Protein AF-A0A8W8I0R2-F1 (afdb_monomer)

Foldseek 3Di:
DWDWDDDQQWIWIADPVRDTPDIGRQDDPNHRPARGWQEWDAFPQLKIWTFGHHVQFTWIWIAGNVRHGQDIGQDDPPCSNQFAWREWEAANQRWIWTQRQRQRWTWTAGNNRHGDDIGRPDDDDPPDWGWHYWYDDPRQWIWTATPVRDIDIDGDPNDDPPVPD

Mean predicted aligned error: 4.93 Å

pLDDT: mean 90.57, std 10.64, range [34.06, 98.38]

InterPro domains:
  IPR011042 Six-bladed beta-propeller, TolB-like [G3DSA:2.120.10.30] (6-158)

Structure (mmCIF, N/CA/C/O backbone):
data_AF-A0A8W8I0R2-F1
#
_entry.id   AF-A0A8W8I0R2-F1
#
loop_
_atom_site.group_PDB
_atom_site.id
_atom_site.type_symbol
_atom_site.label_atom_id
_atom_site.label_alt_id
_atom_site.label_comp_id
_atom_site.label_asym_id
_atom_site.label_entity_id
_atom_site.label_seq_id
_atom_site.pdbx_PDB_ins_code
_atom_site.Cartn_x
_atom_site.Cartn_y
_atom_site.Cartn_z
_atom_site.occupancy
_atom_site.B_iso_or_equiv
_atom_site.auth_seq_id
_atom_site.auth_comp_id
_atom_site.auth_asym_id
_atom_site.auth_atom_id
_atom_site.pdbx_PDB_model_num
ATOM 1 N N . ILE A 1 1 ? -22.201 -7.380 -0.134 1.00 50.84 1 ILE A N 1
ATOM 2 C CA . ILE A 1 1 ? -20.873 -6.777 -0.400 1.00 50.84 1 ILE A CA 1
ATOM 3 C C . ILE A 1 1 ? -20.901 -5.355 0.134 1.00 50.84 1 ILE A C 1
ATOM 5 O O . ILE A 1 1 ? -21.821 -4.611 -0.195 1.00 50.84 1 ILE A O 1
ATOM 9 N N . LEU A 1 2 ? -19.973 -5.037 1.031 1.00 66.12 2 LEU A N 1
ATOM 10 C CA . LEU A 1 2 ? -19.784 -3.704 1.596 1.00 66.12 2 LEU A CA 1
ATOM 11 C C . LEU A 1 2 ? -18.634 -3.045 0.839 1.00 66.12 2 LEU A C 1
ATOM 13 O O . LEU A 1 2 ? -17.664 -3.724 0.511 1.00 66.12 2 LEU A O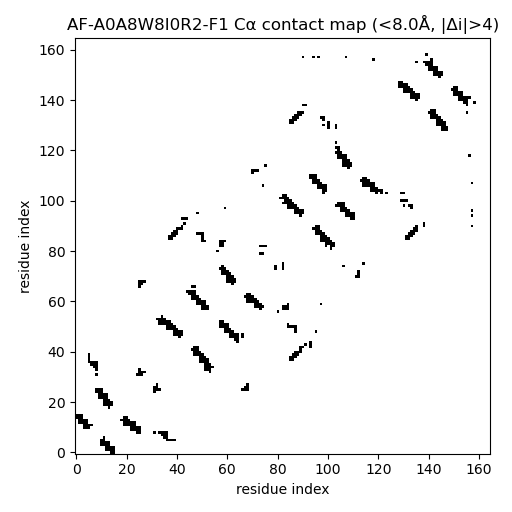 1
ATOM 17 N N . PHE A 1 3 ? -18.738 -1.750 0.563 1.00 76.75 3 PHE A N 1
ATOM 18 C CA . PHE A 1 3 ? -17.653 -1.001 -0.068 1.00 76.75 3 PHE A CA 1
ATOM 19 C C . PHE A 1 3 ? -17.126 0.041 0.908 1.00 76.75 3 PHE A C 1
ATOM 21 O O . PHE A 1 3 ? -17.905 0.738 1.563 1.00 76.75 3 PHE A O 1
ATOM 28 N N . PHE A 1 4 ? -15.806 0.146 1.002 1.00 81.25 4 PHE A N 1
ATOM 29 C CA . PHE A 1 4 ? -15.146 1.156 1.814 1.00 81.25 4 PHE A CA 1
ATOM 30 C C . PHE A 1 4 ? -14.756 2.346 0.945 1.00 81.25 4 PHE A C 1
ATOM 32 O O . PHE A 1 4 ? -14.293 2.192 -0.185 1.00 81.25 4 PHE A O 1
ATOM 39 N N . LYS A 1 5 ? -14.940 3.550 1.480 1.00 81.88 5 LYS A N 1
ATOM 40 C CA . LYS A 1 5 ? -14.446 4.786 0.881 1.00 81.88 5 LYS A CA 1
ATOM 41 C C . LYS A 1 5 ? -13.537 5.483 1.873 1.00 81.88 5 LYS A C 1
ATOM 43 O O . LYS A 1 5 ? -13.929 5.744 3.010 1.00 81.88 5 LYS A O 1
ATOM 48 N N . ARG A 1 6 ? -12.349 5.857 1.408 1.00 82.56 6 ARG A N 1
ATOM 49 C CA . ARG A 1 6 ? -11.454 6.737 2.154 1.00 82.56 6 ARG A CA 1
ATOM 50 C C . ARG A 1 6 ? -12.000 8.154 2.299 1.00 82.56 6 ARG A C 1
ATOM 52 O O . ARG A 1 6 ? -12.485 8.754 1.336 1.00 82.56 6 ARG A O 1
ATOM 59 N N . ALA A 1 7 ? -11.807 8.709 3.485 1.00 80.25 7 ALA A N 1
ATOM 60 C CA . ALA A 1 7 ? -11.691 10.136 3.744 1.00 80.25 7 ALA A CA 1
ATOM 61 C C . ALA A 1 7 ? -10.318 10.402 4.396 1.00 80.25 7 ALA A C 1
ATOM 63 O O . ALA A 1 7 ? -9.501 9.489 4.512 1.00 80.25 7 ALA A O 1
ATOM 64 N N . ARG A 1 8 ? -10.022 11.653 4.780 1.00 81.25 8 ARG A N 1
ATOM 65 C CA . ARG A 1 8 ? -8.707 12.013 5.349 1.00 81.25 8 ARG A CA 1
ATOM 66 C C . ARG A 1 8 ? -8.354 11.130 6.555 1.00 81.25 8 ARG A C 1
ATOM 68 O O . ARG A 1 8 ? -7.430 10.334 6.473 1.00 81.25 8 ARG A O 1
ATOM 75 N N . THR A 1 9 ? -9.144 11.209 7.621 1.00 85.19 9 THR A N 1
ATOM 76 C CA . THR A 1 9 ? -8.883 10.527 8.904 1.00 85.19 9 THR A CA 1
ATOM 77 C C . THR A 1 9 ? -9.864 9.394 9.208 1.00 85.19 9 THR A C 1
ATOM 79 O O . THR A 1 9 ? -9.829 8.812 10.291 1.00 85.19 9 THR 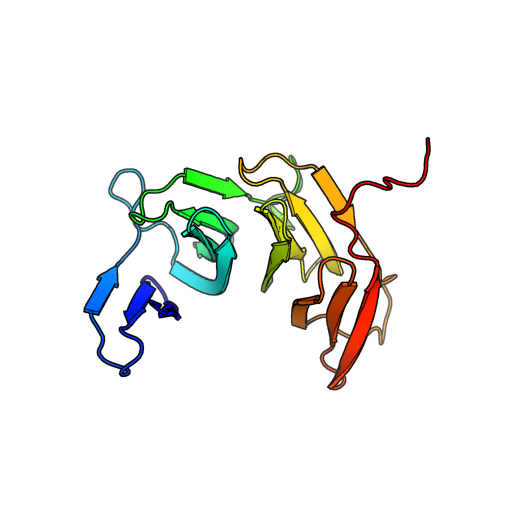A O 1
ATOM 82 N N . SER A 1 10 ? -10.762 9.093 8.270 1.00 89.25 10 SER A N 1
ATOM 83 C CA . SER A 1 10 ? -11.855 8.149 8.465 1.00 89.25 10 SER A CA 1
ATOM 84 C C . SER A 1 10 ? -12.091 7.277 7.237 1.00 89.25 10 SER A C 1
ATOM 86 O O . SER A 1 10 ? -11.630 7.547 6.122 1.00 89.25 10 SER A O 1
ATOM 88 N N . ILE A 1 11 ? -12.823 6.197 7.468 1.00 89.69 11 ILE A N 1
ATOM 89 C CA . ILE A 1 11 ? -13.215 5.196 6.491 1.00 89.69 11 ILE A CA 1
ATOM 90 C C . ILE A 1 11 ? -14.728 5.099 6.562 1.00 89.69 11 ILE A C 1
ATOM 92 O O . ILE A 1 11 ? -15.296 4.876 7.628 1.00 89.69 11 ILE A O 1
ATOM 96 N N . LYS A 1 12 ? -15.389 5.268 5.425 1.00 90.06 12 LYS A N 1
ATOM 97 C CA . LYS A 1 12 ? -16.841 5.149 5.321 1.00 90.06 12 LYS A CA 1
ATOM 98 C C . LYS A 1 12 ? -17.211 3.795 4.758 1.00 90.06 12 LYS A C 1
ATOM 100 O O . LYS A 1 12 ? -16.677 3.414 3.714 1.00 90.06 12 LYS A O 1
ATOM 105 N N . ARG A 1 13 ? -18.139 3.098 5.406 1.00 88.31 13 ARG A N 1
ATOM 106 C CA . ARG A 1 13 ? -18.675 1.824 4.924 1.00 88.31 13 ARG A CA 1
ATOM 107 C C . ARG A 1 13 ? -20.009 2.062 4.249 1.00 88.31 13 ARG A C 1
ATOM 109 O O . ARG A 1 13 ? -20.889 2.725 4.794 1.00 88.31 13 ARG A O 1
ATOM 116 N N . TYR A 1 14 ? -20.171 1.491 3.069 1.00 89.56 14 TYR A N 1
ATOM 117 C CA . TYR A 1 14 ? -21.377 1.630 2.272 1.00 89.56 14 TYR A CA 1
ATOM 118 C C . TYR A 1 14 ? -22.011 0.277 2.004 1.00 89.56 14 TYR A C 1
ATOM 120 O O . TYR A 1 14 ? -21.332 -0.716 1.731 1.00 89.56 14 TYR A O 1
ATOM 128 N N . HIS A 1 15 ? -23.338 0.269 2.026 1.00 89.62 15 HIS A N 1
ATOM 129 C CA . HIS A 1 15 ? -24.128 -0.785 1.419 1.00 89.62 15 HIS A CA 1
ATOM 130 C C . HIS A 1 15 ? -24.023 -0.691 -0.111 1.00 89.62 15 HIS A C 1
ATOM 132 O O . HIS A 1 15 ? -23.857 0.404 -0.652 1.00 89.62 15 HIS A O 1
ATOM 138 N N . TYR A 1 16 ? -24.186 -1.808 -0.826 1.00 87.12 16 TYR A N 1
ATOM 139 C CA . TYR A 1 16 ? -24.117 -1.823 -2.296 1.00 87.12 16 TYR A CA 1
ATOM 140 C C . TYR A 1 16 ? -25.167 -0.923 -2.968 1.00 87.12 16 TYR A C 1
ATOM 142 O O . TYR A 1 16 ? -24.979 -0.499 -4.100 1.00 87.12 16 TYR A O 1
ATOM 150 N N . SER A 1 17 ? -26.246 -0.577 -2.259 1.00 92.00 17 SER A N 1
ATOM 151 C CA . SER A 1 17 ? -27.244 0.401 -2.714 1.00 92.00 17 SER A CA 1
ATOM 152 C C . SER A 1 17 ? -26.761 1.861 -2.661 1.00 92.00 17 SER A C 1
ATOM 154 O O . SER A 1 17 ? -27.542 2.765 -2.936 1.00 92.00 17 SER A O 1
ATOM 156 N N . GLY A 1 18 ? -25.524 2.119 -2.224 1.00 88.94 18 GLY A N 1
ATOM 157 C CA . GLY A 1 18 ? -24.960 3.464 -2.061 1.00 88.94 18 GLY A CA 1
ATOM 158 C C . GLY A 1 18 ? -25.278 4.139 -0.722 1.00 88.94 18 GLY A C 1
ATOM 159 O O . GLY A 1 18 ? -24.814 5.249 -0.469 1.00 88.94 18 GLY A O 1
ATOM 160 N N . LYS A 1 19 ? -26.029 3.482 0.173 1.00 91.56 19 LYS A N 1
ATOM 161 C CA . LYS A 1 19 ? -26.317 4.009 1.516 1.00 91.56 19 LYS A CA 1
ATOM 162 C C . LYS A 1 19 ? -25.069 3.923 2.400 1.00 91.56 19 LYS A C 1
ATOM 164 O O . LYS A 1 19 ? -24.523 2.835 2.578 1.00 91.56 19 LYS A O 1
ATOM 169 N N . CYS A 1 20 ? -24.650 5.051 2.978 1.00 91.81 20 CYS A N 1
ATOM 170 C CA . CYS A 1 20 ? -23.619 5.069 4.019 1.00 91.81 20 CYS A CA 1
ATOM 171 C C . CYS A 1 20 ? -24.162 4.357 5.262 1.00 91.81 20 CYS A C 1
ATOM 173 O O . CYS A 1 20 ? -25.235 4.710 5.753 1.00 91.81 20 CYS A O 1
ATOM 175 N N . ILE A 1 21 ? -23.445 3.342 5.731 1.00 90.62 21 ILE A N 1
ATOM 176 C CA . ILE A 1 21 ? -23.785 2.582 6.935 1.00 90.62 21 ILE A CA 1
ATOM 177 C C . ILE A 1 21 ? -23.158 3.272 8.139 1.00 90.62 21 ILE A C 1
ATOM 179 O O . ILE A 1 21 ? -23.864 3.612 9.081 1.00 90.62 21 ILE A O 1
ATOM 183 N N . ASP A 1 22 ? -21.849 3.513 8.076 1.00 89.38 22 ASP A N 1
ATOM 184 C CA . ASP A 1 22 ? -21.093 4.163 9.139 1.00 89.38 22 ASP A CA 1
ATOM 185 C C . ASP A 1 22 ? -19.844 4.886 8.609 1.00 89.38 22 ASP A C 1
ATOM 187 O O . ASP A 1 22 ? -19.448 4.763 7.444 1.00 89.38 22 ASP A O 1
ATOM 191 N N . GLU A 1 23 ? -19.256 5.691 9.491 1.00 91.38 23 GLU A N 1
ATOM 192 C CA . GLU A 1 23 ? -17.968 6.349 9.320 1.00 91.38 23 GLU A CA 1
ATOM 193 C C . GLU A 1 23 ? -17.107 6.030 10.542 1.00 91.38 23 GLU A C 1
ATOM 195 O O . GLU A 1 23 ? -17.498 6.282 11.681 1.00 91.38 23 GLU A O 1
ATOM 200 N N . ILE A 1 24 ? -15.938 5.452 10.296 1.00 88.75 24 ILE A N 1
ATOM 201 C CA . ILE A 1 24 ? -15.040 4.934 11.320 1.00 88.75 24 ILE A CA 1
ATOM 202 C C . ILE A 1 24 ? -13.767 5.756 11.268 1.00 88.75 24 ILE A C 1
ATOM 204 O O . ILE A 1 24 ? -13.149 5.862 10.212 1.00 88.75 24 ILE A O 1
ATOM 208 N N . SER A 1 25 ? -13.353 6.305 12.402 1.00 90.50 25 SER A N 1
ATOM 209 C CA . SER A 1 25 ? -12.042 6.938 12.561 1.00 90.50 25 SER A CA 1
ATOM 210 C C . SER A 1 25 ? -11.129 5.939 13.264 1.00 90.50 25 SER A C 1
ATOM 212 O O . SER A 1 25 ? -11.248 5.805 14.485 1.00 90.50 25 SER A O 1
ATOM 214 N N . PRO A 1 26 ? -10.269 5.197 12.541 1.00 86.38 26 PRO A N 1
ATOM 215 C CA . PRO A 1 26 ? -9.537 4.089 13.134 1.00 86.38 26 PRO A CA 1
ATOM 216 C C . PRO A 1 26 ? -8.576 4.587 14.209 1.00 86.38 26 PRO A C 1
ATOM 218 O O . PRO A 1 26 ? -7.828 5.552 14.002 1.00 86.38 26 PRO A O 1
ATOM 221 N N . LYS A 1 27 ? -8.609 3.921 15.364 1.00 89.75 27 LYS A N 1
ATOM 222 C CA . LYS A 1 27 ? -7.777 4.248 16.521 1.00 89.75 27 LYS A CA 1
ATOM 223 C C . LYS A 1 27 ? -6.926 3.055 16.933 1.00 89.75 27 LYS A C 1
ATOM 225 O O . LYS A 1 27 ? -7.356 1.913 16.824 1.00 89.75 27 LYS A O 1
ATOM 230 N N . HIS A 1 28 ? -5.747 3.352 17.455 1.00 92.38 28 HIS A N 1
ATOM 231 C CA . HIS A 1 28 ? -4.878 2.415 18.153 1.00 92.38 28 HIS A CA 1
ATOM 232 C C . HIS A 1 28 ? -4.403 3.108 19.433 1.00 92.38 28 HIS A C 1
ATOM 234 O O . HIS A 1 28 ? -4.029 4.283 19.392 1.00 92.38 28 HIS A O 1
ATOM 240 N N . ASP A 1 29 ? -4.548 2.437 20.576 1.00 92.62 29 ASP A N 1
ATOM 241 C CA . ASP A 1 29 ? -4.278 2.985 21.914 1.00 92.62 29 ASP A CA 1
ATOM 242 C C . ASP A 1 29 ? -4.948 4.347 22.165 1.00 92.62 29 ASP A C 1
ATOM 244 O O . ASP A 1 29 ? -4.349 5.314 22.639 1.00 92.62 29 ASP A O 1
ATOM 248 N N . GLY A 1 30 ? -6.218 4.453 21.760 1.00 90.06 30 GLY A N 1
ATOM 249 C CA . GLY A 1 30 ? -7.033 5.662 21.910 1.00 90.06 30 GLY A CA 1
ATOM 250 C C . GLY A 1 30 ? -6.699 6.805 20.941 1.00 90.06 30 GLY A C 1
ATOM 251 O O . GLY A 1 30 ? -7.417 7.808 20.924 1.00 90.06 30 GLY A O 1
ATOM 252 N N . LYS A 1 31 ? -5.670 6.670 20.095 1.00 90.75 31 LYS A N 1
ATOM 253 C CA . LYS A 1 31 ? -5.209 7.720 19.170 1.00 90.75 31 LYS A CA 1
ATOM 254 C C . LYS A 1 31 ? -5.569 7.394 17.727 1.00 90.75 31 LYS A C 1
ATOM 256 O O . LYS A 1 31 ? -5.494 6.243 17.315 1.00 90.75 31 LYS A O 1
ATOM 261 N N . ILE A 1 32 ? -5.906 8.418 16.940 1.00 90.38 32 ILE A N 1
ATOM 262 C CA . ILE A 1 32 ? -6.131 8.275 15.492 1.00 90.38 32 ILE A CA 1
ATOM 263 C C . ILE A 1 32 ? -4.859 7.735 14.829 1.00 90.38 32 ILE A C 1
ATOM 265 O O . ILE A 1 32 ? -3.751 8.209 15.112 1.00 90.38 32 ILE A O 1
ATOM 269 N N . VAL A 1 33 ? -5.019 6.740 13.957 1.00 94.25 33 VAL A N 1
ATOM 270 C CA . VAL A 1 33 ? -3.885 6.022 13.360 1.00 94.25 33 VAL A CA 1
ATOM 271 C C . VAL A 1 33 ? -3.236 6.789 12.206 1.00 94.25 33 VAL A C 1
ATOM 273 O O . VAL A 1 33 ? -2.018 6.729 12.065 1.00 94.25 33 VAL A O 1
ATOM 276 N N . PHE A 1 34 ? -4.001 7.548 11.419 1.00 94.25 34 PHE A N 1
ATOM 277 C CA . PHE A 1 34 ? -3.487 8.307 10.275 1.00 94.25 34 PHE A CA 1
ATOM 278 C C . 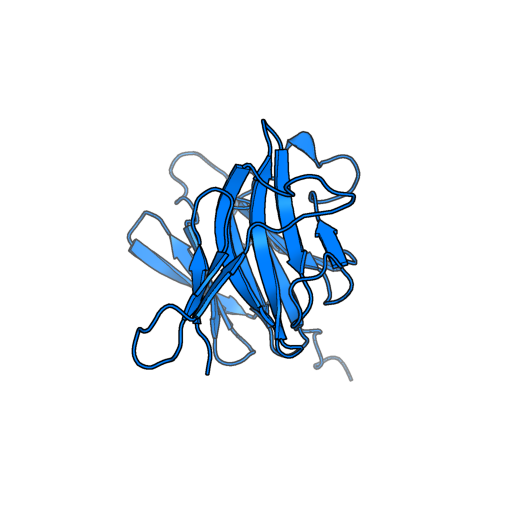PHE A 1 34 ? -4.217 9.638 10.053 1.00 94.25 34 PHE A C 1
ATOM 280 O O . PHE A 1 34 ? -5.394 9.780 10.383 1.00 94.25 34 PHE A O 1
ATOM 287 N N . ASP A 1 35 ? -3.516 10.592 9.440 1.00 93.44 35 ASP A N 1
ATOM 288 C CA . ASP A 1 35 ? -4.027 11.928 9.100 1.00 93.44 35 ASP A CA 1
ATOM 289 C C . ASP A 1 35 ? -4.627 11.971 7.687 1.00 93.44 35 ASP A C 1
ATOM 291 O O . ASP A 1 35 ? -5.505 12.784 7.383 1.00 93.44 35 ASP A O 1
ATOM 295 N N . ASN A 1 36 ? -4.125 11.106 6.803 1.00 92.81 36 ASN A N 1
ATOM 296 C CA . ASN A 1 36 ? -4.578 10.989 5.426 1.00 92.81 36 ASN A CA 1
ATOM 297 C C . ASN A 1 36 ? -4.460 9.542 4.934 1.00 92.81 36 ASN A C 1
ATOM 299 O O . ASN A 1 36 ? -3.528 8.829 5.306 1.00 92.81 36 ASN A O 1
ATOM 303 N N . SER A 1 37 ? -5.362 9.140 4.042 1.00 93.00 37 SER A N 1
ATOM 304 C CA . SER A 1 37 ? -5.312 7.855 3.343 1.00 93.00 37 SER A CA 1
ATOM 305 C C . SER A 1 37 ? -5.235 8.062 1.827 1.00 93.00 37 SER A C 1
ATOM 307 O O . SER A 1 37 ? -5.908 8.927 1.247 1.00 93.00 37 SER A O 1
ATOM 309 N N . LEU A 1 38 ? -4.378 7.279 1.176 1.00 93.75 38 LEU A N 1
ATOM 310 C CA . LEU A 1 38 ? -4.031 7.414 -0.241 1.00 93.75 38 LEU A CA 1
ATOM 311 C C . LEU A 1 38 ? -4.708 6.340 -1.093 1.00 93.75 38 LEU A C 1
ATOM 313 O O . LEU A 1 38 ? -5.298 6.668 -2.122 1.00 93.75 38 LEU A O 1
ATOM 317 N N . ASP A 1 39 ? -4.672 5.092 -0.630 1.00 95.81 39 ASP A N 1
ATOM 318 C CA . ASP A 1 39 ? -5.225 3.924 -1.316 1.00 95.81 39 ASP A CA 1
ATOM 319 C C . ASP A 1 39 ? -5.672 2.867 -0.293 1.00 95.81 39 ASP A C 1
ATOM 321 O O . ASP A 1 39 ? -5.216 2.892 0.856 1.00 95.81 39 ASP A O 1
ATOM 325 N N . MET A 1 40 ? -6.575 1.966 -0.681 1.00 95.00 40 MET A N 1
ATOM 326 C CA . MET A 1 40 ? -7.053 0.887 0.188 1.00 95.00 40 MET A CA 1
ATOM 327 C C . MET A 1 40 ? -7.545 -0.331 -0.588 1.00 95.00 40 MET A C 1
ATOM 329 O O . MET A 1 40 ? -8.102 -0.207 -1.677 1.00 95.00 40 MET A O 1
ATOM 333 N N . VAL A 1 41 ? -7.417 -1.502 0.030 1.00 95.62 41 VAL A N 1
ATOM 334 C CA . VAL A 1 41 ? -7.895 -2.775 -0.514 1.00 95.62 41 VAL A CA 1
ATOM 335 C C . VAL A 1 41 ? -8.291 -3.722 0.619 1.00 95.62 41 VAL A C 1
ATOM 337 O O . VAL A 1 41 ? -7.726 -3.657 1.710 1.00 95.62 41 VAL A O 1
ATOM 340 N N . SER A 1 42 ? -9.260 -4.603 0.372 1.00 94.38 42 SER A N 1
ATOM 341 C CA . SER A 1 42 ? -9.581 -5.715 1.271 1.00 94.38 42 SER A CA 1
ATOM 342 C C . SER A 1 42 ? -8.878 -6.993 0.823 1.00 94.38 42 SER A C 1
ATOM 344 O O . SER A 1 42 ? -8.944 -7.317 -0.364 1.00 94.38 42 SER A O 1
ATOM 346 N N . ASN A 1 43 ? -8.266 -7.735 1.745 1.00 94.81 43 ASN A N 1
ATOM 347 C CA . ASN A 1 43 ? -7.768 -9.085 1.456 1.00 94.81 43 ASN A CA 1
ATOM 348 C C . ASN A 1 43 ? -8.880 -10.148 1.591 1.00 94.81 43 ASN A C 1
ATOM 350 O O . ASN A 1 43 ? -10.018 -9.839 1.957 1.00 94.81 43 ASN A O 1
ATOM 354 N N . GLY A 1 44 ? -8.552 -11.408 1.304 1.00 94.00 44 GLY A N 1
ATOM 355 C CA . GLY A 1 44 ? -9.466 -12.549 1.400 1.00 94.00 44 GLY A CA 1
ATOM 356 C C . GLY A 1 44 ? -9.918 -12.896 2.824 1.00 94.00 44 GLY A C 1
ATOM 357 O O . GLY A 1 44 ? -10.957 -13.529 2.980 1.00 94.00 44 GLY A O 1
ATOM 358 N N . ASN A 1 45 ? -9.218 -12.426 3.862 1.00 94.56 45 ASN A N 1
ATOM 359 C CA . ASN A 1 45 ? -9.649 -12.561 5.261 1.00 94.56 45 ASN A CA 1
ATOM 360 C C . ASN A 1 45 ? -10.650 -11.465 5.683 1.00 94.56 45 ASN A C 1
ATOM 362 O O . ASN A 1 45 ? -11.128 -11.459 6.818 1.00 94.56 45 ASN A O 1
ATOM 366 N N . GLY A 1 46 ? -10.951 -10.513 4.792 1.00 92.94 46 GLY A N 1
ATOM 367 C CA . GLY A 1 46 ? -11.768 -9.340 5.097 1.00 92.94 46 GLY A CA 1
ATOM 368 C C . GLY A 1 46 ? -11.011 -8.227 5.824 1.00 92.94 46 GLY A C 1
ATOM 369 O O . GLY A 1 46 ? -11.640 -7.259 6.249 1.00 92.94 46 GLY A O 1
ATOM 370 N N . ASP A 1 47 ? -9.686 -8.333 5.953 1.00 95.44 47 ASP A N 1
ATOM 371 C CA . ASP A 1 47 ? -8.861 -7.265 6.510 1.00 95.44 47 ASP A CA 1
ATOM 372 C C . ASP A 1 47 ? -8.785 -6.089 5.541 1.00 95.44 47 ASP A C 1
ATOM 374 O O . ASP A 1 47 ? -8.676 -6.268 4.324 1.00 95.44 47 ASP A O 1
ATOM 378 N N . LEU A 1 48 ? -8.758 -4.878 6.086 1.00 94.88 48 LEU A N 1
ATOM 379 C CA . LEU A 1 48 ? -8.607 -3.650 5.327 1.00 94.88 48 LEU A CA 1
ATOM 380 C C . LEU A 1 48 ? -7.153 -3.175 5.370 1.00 94.88 48 LEU A C 1
ATOM 382 O O . LEU A 1 48 ? -6.656 -2.749 6.412 1.00 94.88 48 LEU A O 1
ATOM 386 N N . CYS A 1 49 ? -6.489 -3.213 4.218 1.00 97.06 49 CYS A N 1
ATOM 387 C CA . CYS A 1 49 ? -5.123 -2.738 4.021 1.00 97.06 49 CYS A CA 1
ATOM 388 C C . CYS A 1 49 ? -5.160 -1.318 3.451 1.00 97.06 49 CYS A C 1
ATOM 390 O O . CYS A 1 49 ? -5.781 -1.085 2.414 1.00 97.06 49 CYS A O 1
ATOM 392 N N . ILE A 1 50 ? -4.504 -0.363 4.108 1.00 96.75 50 ILE A N 1
ATOM 393 C CA . ILE A 1 50 ? -4.604 1.063 3.775 1.00 96.75 50 ILE A CA 1
ATOM 394 C C . ILE A 1 50 ? -3.214 1.663 3.648 1.00 96.75 50 ILE A C 1
ATOM 396 O O . ILE A 1 50 ? -2.410 1.585 4.574 1.00 96.75 50 ILE A O 1
ATOM 400 N N . VAL A 1 51 ? -2.960 2.337 2.532 1.00 97.31 51 VAL A N 1
ATOM 401 C CA . VAL A 1 51 ? -1.815 3.235 2.389 1.00 97.31 51 VAL A CA 1
ATOM 402 C C . VAL A 1 51 ? -2.171 4.567 3.031 1.00 97.31 51 VAL A C 1
ATOM 404 O O . VAL A 1 51 ? -3.135 5.219 2.620 1.00 97.31 51 VAL A O 1
ATOM 407 N N . ALA A 1 52 ? -1.394 4.990 4.020 1.00 96.25 52 ALA A N 1
ATOM 408 C CA . ALA A 1 52 ? -1.722 6.151 4.830 1.00 96.25 52 ALA A CA 1
ATOM 409 C C . ALA A 1 52 ? -0.490 6.966 5.237 1.00 96.25 52 ALA A C 1
ATOM 411 O O . ALA A 1 52 ? 0.656 6.531 5.086 1.00 96.25 52 ALA A O 1
ATOM 412 N N . THR A 1 53 ? -0.746 8.171 5.747 1.00 95.06 53 THR A N 1
ATOM 413 C CA . THR A 1 53 ? 0.281 9.070 6.277 1.00 95.06 53 THR A CA 1
ATOM 414 C C . THR A 1 53 ? -0.092 9.600 7.652 1.00 95.06 53 THR A C 1
ATOM 416 O O . THR A 1 53 ? -1.264 9.883 7.912 1.00 95.06 53 THR A O 1
ATOM 419 N N . LYS A 1 54 ? 0.913 9.815 8.501 1.00 94.44 54 LYS A N 1
ATOM 420 C CA . LYS A 1 54 ? 0.786 10.537 9.772 1.00 94.44 54 LYS A CA 1
ATOM 421 C C . LYS A 1 54 ? 1.994 11.445 9.961 1.00 94.44 54 LYS A C 1
ATOM 423 O O . LYS A 1 54 ? 3.123 10.955 10.035 1.00 94.44 54 LYS A O 1
ATOM 428 N N . GLY A 1 55 ? 1.774 12.756 9.988 1.00 92.94 55 GLY A N 1
ATOM 429 C CA . GLY A 1 55 ? 2.858 13.733 9.855 1.00 92.94 55 GLY A CA 1
ATOM 430 C C . GLY A 1 55 ? 3.740 13.439 8.622 1.00 92.94 55 GLY A C 1
ATOM 431 O O . GLY A 1 55 ? 3.200 13.279 7.527 1.00 92.94 55 GLY A O 1
ATOM 432 N N . PRO A 1 56 ? 5.078 13.340 8.767 1.00 92.00 56 PRO A N 1
ATOM 433 C CA . PRO A 1 56 ? 5.989 13.041 7.655 1.00 92.00 56 PRO A CA 1
ATOM 434 C C . PRO A 1 56 ? 6.088 11.542 7.313 1.00 92.00 56 PRO A C 1
ATOM 436 O O . PRO A 1 56 ? 6.782 11.174 6.363 1.00 92.00 56 PRO A O 1
ATOM 439 N N . SER A 1 57 ? 5.460 10.666 8.101 1.00 94.19 57 SER A N 1
ATOM 440 C CA . SER A 1 57 ? 5.573 9.215 7.951 1.00 94.19 57 SER A CA 1
ATOM 441 C C . SER A 1 57 ? 4.532 8.678 6.978 1.00 94.19 57 SER A C 1
ATOM 443 O O . SER A 1 57 ? 3.364 9.063 7.029 1.00 94.19 57 SER A O 1
ATOM 445 N N . HIS A 1 58 ? 4.949 7.730 6.141 1.00 96.88 58 HIS A N 1
ATOM 446 C CA . HIS A 1 58 ? 4.088 6.985 5.226 1.00 96.88 58 HIS A CA 1
ATOM 447 C C . HIS A 1 58 ? 4.170 5.494 5.553 1.00 96.88 58 HIS A C 1
ATOM 449 O O . HIS A 1 58 ? 5.222 5.007 5.976 1.00 96.88 58 HIS A O 1
ATOM 455 N N . PHE A 1 59 ? 3.065 4.774 5.391 1.00 97.62 59 PHE A N 1
ATOM 456 C CA . PHE A 1 59 ? 2.990 3.365 5.766 1.00 97.62 59 PHE A CA 1
ATOM 457 C C . PHE A 1 59 ? 1.799 2.651 5.135 1.00 97.62 59 PHE A C 1
ATOM 459 O O . PHE A 1 59 ? 0.879 3.280 4.609 1.00 97.62 59 PHE A O 1
ATOM 466 N N . VAL A 1 60 ? 1.821 1.324 5.231 1.00 98.19 60 VAL A N 1
ATOM 467 C CA . VAL A 1 60 ? 0.635 0.483 5.064 1.00 98.19 60 VAL A CA 1
ATOM 468 C C . VAL A 1 60 ? 0.151 0.081 6.451 1.00 98.19 60 VAL A C 1
ATOM 470 O O . VAL A 1 60 ? 0.919 -0.485 7.219 1.00 98.19 60 VAL A O 1
ATOM 473 N N . VAL A 1 61 ? -1.101 0.366 6.788 1.00 97.62 61 VAL A N 1
ATOM 474 C CA . VAL A 1 61 ? -1.738 -0.093 8.029 1.00 97.62 61 VAL A CA 1
ATOM 475 C C . VAL A 1 61 ? -2.831 -1.099 7.702 1.00 97.62 61 VAL A C 1
ATOM 477 O O . VAL A 1 61 ? -3.543 -0.93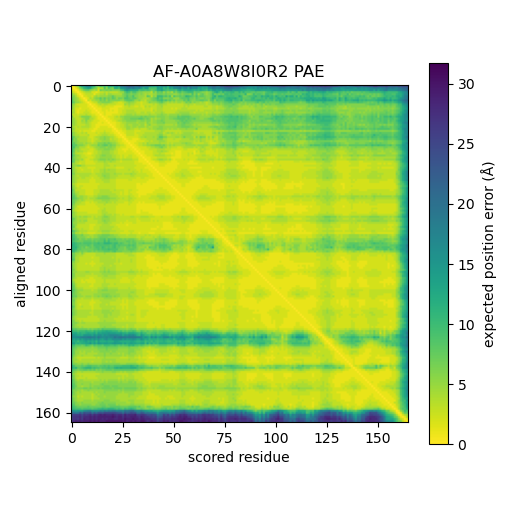6 6.709 1.00 97.62 61 VAL A O 1
ATOM 480 N N . VAL A 1 62 ? -2.955 -2.133 8.529 1.0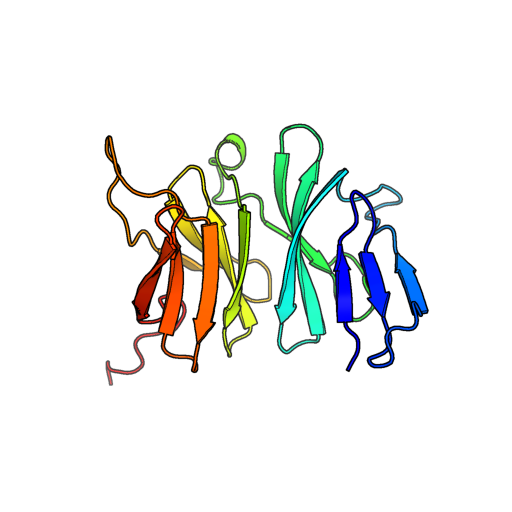0 97.50 62 VAL A N 1
ATOM 481 C CA . VAL A 1 62 ? -3.945 -3.194 8.350 1.00 97.50 62 VAL A CA 1
ATOM 482 C C . VAL A 1 62 ? -4.872 -3.258 9.556 1.00 97.50 62 VAL A C 1
ATOM 484 O O . VAL A 1 62 ? -4.422 -3.294 10.705 1.00 97.50 62 VAL A O 1
ATOM 487 N N . PHE A 1 63 ? -6.171 -3.281 9.271 1.00 95.25 63 PHE A N 1
ATOM 488 C CA . PHE A 1 63 ? -7.235 -3.496 10.243 1.00 95.25 63 PHE A CA 1
ATOM 489 C C . PHE A 1 63 ? -7.951 -4.809 9.949 1.00 95.25 63 PHE A C 1
ATOM 491 O O . PHE A 1 63 ? -8.078 -5.176 8.784 1.00 95.25 63 PHE A O 1
ATOM 498 N N . ASP A 1 64 ? -8.431 -5.503 10.977 1.00 93.88 64 ASP A N 1
ATOM 499 C CA . ASP A 1 64 ? -9.242 -6.706 10.782 1.00 93.88 64 ASP A CA 1
ATOM 500 C C . ASP A 1 64 ? -10.631 -6.384 10.192 1.00 93.88 64 ASP A C 1
ATOM 502 O O . ASP A 1 64 ? -11.008 -5.223 10.004 1.00 93.88 64 ASP A O 1
ATOM 506 N N . HIS A 1 65 ? -11.424 -7.420 9.915 1.00 89.00 65 HIS A N 1
ATOM 507 C CA . HIS A 1 65 ? -12.799 -7.288 9.412 1.00 89.00 65 HIS A CA 1
ATOM 508 C C . HIS A 1 65 ? -13.742 -6.510 10.358 1.00 89.00 65 HIS A C 1
ATOM 510 O O . HIS A 1 65 ? -14.787 -6.012 9.927 1.00 89.00 65 HIS A O 1
ATOM 516 N N . SER A 1 66 ? -13.378 -6.395 11.637 1.00 88.12 66 SER A N 1
ATOM 517 C CA . SER A 1 66 ? -14.071 -5.614 12.668 1.00 88.12 66 SER A CA 1
ATOM 518 C C . SER A 1 66 ? -13.468 -4.211 12.852 1.00 88.12 66 SER A C 1
ATOM 520 O O . SER A 1 66 ? -13.932 -3.442 13.691 1.00 88.12 66 SER A O 1
ATOM 522 N N . VAL A 1 67 ? -12.496 -3.837 12.015 1.00 88.38 67 VAL A N 1
ATOM 523 C CA . VAL A 1 67 ? -11.777 -2.555 12.007 1.00 88.38 67 VAL A CA 1
ATOM 524 C C . VAL A 1 67 ? -10.914 -2.338 13.261 1.00 88.38 67 VAL A C 1
ATOM 526 O O . VAL A 1 67 ? -10.603 -1.206 13.638 1.00 88.38 67 VAL A O 1
ATOM 529 N N . ASN A 1 68 ? -10.460 -3.422 13.893 1.00 91.88 68 ASN A N 1
ATOM 530 C CA . ASN A 1 68 ? -9.445 -3.358 14.942 1.00 91.88 68 ASN A CA 1
ATOM 531 C C . ASN A 1 68 ? -8.048 -3.296 14.327 1.00 91.88 68 ASN A C 1
ATOM 533 O O . ASN A 1 68 ? -7.767 -3.945 13.320 1.00 91.88 68 ASN A O 1
ATOM 537 N N . TYR A 1 69 ? -7.158 -2.518 14.943 1.00 95.25 69 TYR A N 1
ATOM 538 C CA . TYR A 1 69 ? -5.763 -2.432 14.518 1.00 95.25 69 TYR A CA 1
ATOM 539 C C . TYR A 1 69 ? -5.084 -3.806 14.600 1.00 95.25 69 TYR A C 1
ATOM 541 O O . TYR A 1 69 ? -5.136 -4.452 15.646 1.00 95.25 69 TYR A O 1
ATOM 549 N N . ARG A 1 70 ? -4.413 -4.225 13.518 1.00 97.19 70 ARG A N 1
ATOM 550 C CA . ARG A 1 70 ? -3.590 -5.443 13.502 1.00 97.19 70 ARG A CA 1
ATOM 551 C C . ARG A 1 70 ? -2.107 -5.118 13.517 1.00 97.19 70 ARG A C 1
ATOM 553 O O . ARG A 1 70 ? -1.393 -5.514 14.431 1.00 97.19 70 ARG A O 1
ATOM 560 N N . PHE A 1 71 ? -1.642 -4.419 12.488 1.00 97.38 71 PHE A N 1
ATOM 561 C CA . PHE A 1 71 ? -0.241 -4.046 12.352 1.00 97.38 71 PHE A CA 1
ATOM 562 C C . PHE A 1 71 ? -0.075 -2.878 11.388 1.00 97.38 71 PHE A C 1
ATOM 564 O O . PHE A 1 71 ? -0.997 -2.470 10.672 1.00 97.38 71 PHE A O 1
ATOM 571 N N . LEU A 1 72 ? 1.149 -2.372 11.346 1.00 96.44 72 LEU A N 1
ATOM 572 C CA . LEU A 1 72 ? 1.569 -1.348 10.420 1.00 96.44 72 LEU A CA 1
ATOM 573 C C . LEU A 1 72 ? 2.948 -1.706 9.859 1.00 96.44 72 LEU A C 1
ATOM 575 O O . LEU A 1 72 ? 3.856 -2.090 10.590 1.00 96.44 72 LEU A O 1
ATOM 579 N N . TYR A 1 73 ? 3.094 -1.557 8.545 1.00 97.81 73 TYR A N 1
ATOM 580 C CA . TYR A 1 73 ? 4.332 -1.736 7.804 1.00 97.81 73 TYR A CA 1
ATOM 581 C C . TYR A 1 73 ? 4.900 -0.391 7.329 1.00 97.81 73 TYR A C 1
ATOM 583 O O . TYR A 1 73 ? 4.272 0.334 6.551 1.00 97.81 73 TYR A O 1
ATOM 591 N N . HIS A 1 74 ? 6.112 -0.072 7.787 1.00 95.56 74 HIS A N 1
ATOM 592 C CA . HIS A 1 74 ? 6.828 1.174 7.489 1.00 95.56 74 HIS A CA 1
ATOM 593 C C . HIS A 1 74 ? 7.913 1.019 6.410 1.00 95.56 74 HIS A C 1
ATOM 595 O O . HIS A 1 74 ? 8.756 1.898 6.272 1.00 95.56 74 HIS A O 1
ATOM 601 N N . GLY A 1 75 ? 7.912 -0.067 5.638 1.00 93.44 75 GLY A N 1
ATOM 602 C CA . GLY A 1 75 ? 9.019 -0.387 4.737 1.00 93.44 75 GLY A CA 1
ATOM 603 C C . GLY A 1 75 ? 10.035 -1.317 5.398 1.00 93.44 75 GLY A C 1
ATOM 604 O O . GLY A 1 75 ? 9.800 -1.848 6.481 1.00 93.44 75 GLY A O 1
ATOM 605 N N . GLU A 1 76 ? 11.150 -1.554 4.712 1.00 89.25 76 GLU A N 1
ATOM 606 C CA . GLU A 1 76 ? 12.245 -2.380 5.230 1.00 89.25 76 GLU A CA 1
ATOM 607 C C . GLU A 1 76 ? 12.847 -1.756 6.498 1.00 89.25 76 GLU A C 1
ATOM 609 O O . GLU A 1 76 ? 12.908 -0.527 6.640 1.00 89.25 76 GLU A O 1
ATOM 614 N N . GLU A 1 77 ? 13.296 -2.604 7.421 1.00 87.94 77 GLU A N 1
ATOM 615 C CA . GLU A 1 77 ? 13.960 -2.155 8.639 1.00 87.94 77 GLU A CA 1
ATOM 616 C C . GLU A 1 77 ? 15.186 -1.287 8.302 1.00 87.94 77 GLU A C 1
ATOM 618 O O . GLU A 1 77 ? 15.977 -1.602 7.415 1.00 87.94 77 GLU A O 1
ATOM 623 N N . GLY A 1 78 ? 15.304 -0.132 8.958 1.00 88.62 78 GLY A N 1
ATOM 624 C CA . GLY A 1 78 ? 16.355 0.855 8.696 1.00 88.62 78 GLY A CA 1
ATOM 625 C C . GLY A 1 78 ? 16.092 1.782 7.500 1.00 88.62 78 GLY A C 1
ATOM 626 O O . GLY A 1 78 ? 16.849 2.731 7.295 1.00 88.62 78 GLY A O 1
ATOM 627 N N . LYS A 1 79 ? 15.020 1.567 6.721 1.00 87.94 79 LYS A N 1
ATOM 628 C CA . LYS A 1 79 ? 14.643 2.402 5.558 1.00 87.94 79 LYS A CA 1
ATOM 629 C C . LYS A 1 79 ? 13.278 3.079 5.709 1.00 87.94 79 LYS A C 1
ATOM 631 O O . LYS A 1 79 ? 12.720 3.595 4.741 1.00 87.94 79 LYS A O 1
ATOM 636 N N . GLN A 1 80 ? 12.741 3.148 6.924 1.00 87.94 80 GLN A N 1
ATOM 637 C CA . GLN A 1 80 ? 11.390 3.661 7.167 1.00 87.94 80 GLN A CA 1
ATOM 638 C C . GLN A 1 80 ? 11.211 5.121 6.728 1.00 87.94 80 GLN A C 1
ATOM 640 O O . GLN A 1 80 ? 10.152 5.517 6.243 1.00 87.94 80 GLN A O 1
ATOM 645 N N . ALA A 1 81 ? 12.264 5.934 6.848 1.00 85.06 81 ALA A N 1
ATOM 646 C CA . ALA A 1 81 ? 12.225 7.337 6.450 1.00 85.06 81 ALA A CA 1
ATOM 647 C C . ALA A 1 81 ? 12.033 7.533 4.935 1.00 85.06 81 ALA A C 1
ATOM 649 O O . ALA A 1 81 ? 11.458 8.550 4.535 1.00 85.06 81 ALA A O 1
ATOM 650 N N . SER A 1 82 ? 12.478 6.582 4.104 1.00 92.38 82 SER A N 1
ATOM 651 C CA . SER A 1 82 ? 12.438 6.672 2.638 1.00 92.38 82 SER A CA 1
ATOM 652 C C . SER A 1 82 ? 11.256 5.939 2.002 1.00 92.38 82 SER A C 1
ATOM 654 O O . SER A 1 82 ? 10.972 6.185 0.830 1.00 92.38 82 SER A O 1
ATOM 656 N N . PHE A 1 83 ? 10.541 5.100 2.754 1.00 96.38 83 PHE A N 1
ATOM 657 C CA . PHE A 1 83 ? 9.366 4.389 2.260 1.00 96.38 83 PHE A CA 1
ATOM 658 C C . PHE A 1 83 ? 8.212 5.363 1.980 1.00 96.38 83 PHE A C 1
ATOM 660 O O . PHE A 1 83 ? 7.782 6.118 2.861 1.00 96.38 83 PHE A O 1
ATOM 667 N N . ARG A 1 84 ? 7.719 5.388 0.736 1.00 96.44 84 ARG A N 1
ATOM 668 C CA . ARG A 1 84 ? 6.626 6.262 0.276 1.00 96.44 84 ARG A CA 1
ATOM 669 C C . ARG A 1 84 ? 5.588 5.455 -0.508 1.00 96.44 84 ARG A C 1
ATOM 671 O O . ARG A 1 84 ? 5.456 5.643 -1.725 1.00 96.44 84 ARG A O 1
ATOM 678 N N . PRO A 1 85 ? 4.837 4.569 0.174 1.00 97.50 85 PRO A N 1
ATOM 679 C CA . PRO A 1 85 ? 3.779 3.804 -0.452 1.00 97.50 85 PRO A CA 1
ATOM 680 C C . PRO A 1 85 ? 2.701 4.739 -0.999 1.00 97.50 85 PRO A C 1
ATOM 682 O O . PRO A 1 85 ? 2.315 5.711 -0.344 1.00 97.50 85 PRO A O 1
ATOM 685 N N . THR A 1 86 ? 2.212 4.448 -2.201 1.00 96.62 86 THR A N 1
ATOM 686 C CA . THR A 1 86 ? 1.142 5.227 -2.850 1.00 96.62 86 THR A CA 1
ATOM 687 C C . THR A 1 86 ? -0.011 4.383 -3.360 1.00 96.62 86 THR A C 1
ATOM 689 O O . THR A 1 86 ? -1.083 4.931 -3.588 1.00 96.62 86 THR A O 1
ATOM 692 N N . SER A 1 87 ? 0.198 3.082 -3.557 1.00 97.88 87 SER A N 1
ATOM 693 C CA . SER A 1 87 ? -0.847 2.160 -3.992 1.00 97.88 87 SER A CA 1
ATOM 694 C C . SER A 1 87 ? -0.656 0.794 -3.350 1.00 97.88 87 SER A C 1
ATOM 696 O O . SER A 1 87 ? 0.481 0.413 -3.061 1.00 97.88 87 SER A O 1
ATOM 698 N N . VAL A 1 88 ? -1.755 0.083 -3.117 1.00 98.31 88 VAL A N 1
ATOM 699 C CA . VAL A 1 88 ? -1.757 -1.246 -2.505 1.00 98.31 88 VAL A CA 1
ATOM 700 C C . VAL A 1 88 ? -2.693 -2.184 -3.257 1.00 98.31 88 VAL A C 1
ATOM 702 O O . VAL A 1 88 ? -3.794 -1.808 -3.650 1.00 98.31 88 VAL A O 1
ATOM 705 N N . CYS A 1 89 ? -2.268 -3.428 -3.433 1.00 98.19 89 CYS A N 1
ATOM 706 C CA . CYS A 1 89 ? -3.133 -4.518 -3.858 1.00 98.19 89 CYS A CA 1
ATOM 707 C C . CYS A 1 89 ? -2.817 -5.782 -3.053 1.00 98.19 89 CYS A C 1
ATOM 709 O O . CYS A 1 89 ? -1.891 -5.810 -2.241 1.00 98.19 89 CYS A O 1
ATOM 711 N N . VAL A 1 90 ? -3.625 -6.815 -3.252 1.00 97.38 90 VAL A N 1
ATOM 712 C CA . VAL A 1 90 ? -3.492 -8.112 -2.587 1.00 97.38 90 VAL A CA 1
ATOM 713 C C . VAL A 1 90 ? -3.520 -9.213 -3.635 1.00 97.38 90 VAL A C 1
ATOM 715 O O . VAL A 1 90 ? -4.184 -9.060 -4.664 1.00 97.38 90 VAL A O 1
ATOM 718 N N . ASP A 1 91 ? -2.785 -10.291 -3.394 1.00 96.12 91 ASP A N 1
ATOM 719 C CA . ASP A 1 91 ? -2.868 -11.505 -4.206 1.00 96.12 91 ASP A CA 1
ATOM 720 C C . ASP A 1 91 ? -3.829 -12.545 -3.597 1.00 96.12 91 ASP A C 1
ATOM 722 O O . ASP A 1 91 ? -4.494 -12.291 -2.590 1.00 96.12 91 ASP A O 1
ATOM 726 N N . CYS A 1 92 ? -3.924 -13.714 -4.237 1.00 93.44 92 CYS A N 1
ATOM 727 C CA . CYS A 1 92 ? -4.774 -14.824 -3.799 1.00 93.44 92 CYS A CA 1
ATOM 728 C C . CYS A 1 92 ? -4.336 -15.463 -2.471 1.00 93.44 92 CYS A C 1
ATOM 730 O O . CYS A 1 92 ? -5.172 -16.049 -1.788 1.00 93.44 92 CYS A O 1
ATOM 732 N N . ASP A 1 93 ? -3.072 -15.299 -2.077 1.00 94.56 93 ASP A N 1
ATOM 733 C CA . ASP A 1 93 ? -2.503 -15.829 -0.832 1.00 94.56 93 ASP A CA 1
ATOM 734 C C . ASP A 1 93 ? -2.545 -14.792 0.307 1.00 94.56 93 ASP A C 1
ATOM 736 O O . ASP A 1 93 ? -1.899 -14.955 1.346 1.00 94.56 93 ASP A O 1
ATOM 740 N N . ASN A 1 94 ? -3.302 -13.703 0.122 1.00 96.00 94 ASN A N 1
ATOM 741 C CA . ASN A 1 94 ? -3.390 -12.560 1.032 1.00 96.00 94 ASN A CA 1
ATOM 742 C C . ASN A 1 94 ? -2.055 -11.835 1.273 1.00 96.00 94 ASN A C 1
ATOM 744 O O . ASN A 1 94 ? -1.930 -11.087 2.252 1.00 96.00 94 ASN A O 1
ATOM 748 N N . ASN A 1 95 ? -1.064 -12.004 0.396 1.00 97.69 95 ASN A N 1
ATOM 749 C CA . ASN A 1 95 ? 0.110 -11.147 0.420 1.00 97.69 95 ASN A CA 1
ATOM 750 C C . ASN A 1 95 ? -0.304 -9.740 0.004 1.00 97.69 95 ASN A C 1
ATOM 752 O O . ASN A 1 95 ? -1.074 -9.534 -0.935 1.00 97.69 95 ASN A O 1
ATOM 756 N N . ILE A 1 96 ? 0.237 -8.761 0.712 1.00 98.38 96 ILE A N 1
ATOM 757 C CA . ILE A 1 96 ? -0.016 -7.347 0.492 1.00 98.38 96 ILE A CA 1
ATOM 758 C C . ILE A 1 96 ? 1.151 -6.806 -0.327 1.00 98.38 96 ILE A C 1
ATOM 760 O O . ILE A 1 96 ? 2.309 -6.847 0.100 1.00 98.38 96 ILE A O 1
ATOM 764 N N . LEU A 1 97 ? 0.838 -6.294 -1.512 1.00 98.31 97 LEU A N 1
ATOM 765 C CA . LEU A 1 97 ? 1.788 -5.661 -2.413 1.00 98.31 97 LEU A CA 1
ATOM 766 C C . LEU A 1 97 ? 1.599 -4.151 -2.312 1.00 98.31 97 LEU A C 1
ATOM 768 O O . LEU A 1 97 ? 0.497 -3.646 -2.512 1.00 98.31 97 LEU A O 1
ATOM 772 N N . SER A 1 98 ? 2.670 -3.421 -2.020 1.00 98.31 98 SER A N 1
ATOM 773 C CA . SER A 1 98 ? 2.644 -1.970 -1.849 1.00 98.31 98 SER A CA 1
ATOM 774 C C . SER A 1 98 ? 3.653 -1.297 -2.766 1.00 98.31 98 SER A C 1
ATOM 776 O O . SER A 1 98 ? 4.843 -1.606 -2.727 1.00 98.31 98 SER A O 1
ATOM 778 N N . LEU A 1 99 ? 3.176 -0.378 -3.602 1.00 97.62 99 LEU A N 1
ATOM 779 C CA . LEU A 1 99 ? 4.005 0.409 -4.507 1.00 97.62 99 LEU A CA 1
ATOM 780 C C . LEU A 1 99 ? 4.681 1.543 -3.736 1.00 97.62 99 LEU A C 1
ATOM 782 O O . LEU A 1 99 ? 4.022 2.532 -3.410 1.00 97.62 99 LEU A O 1
ATOM 786 N N . ASP A 1 100 ? 5.990 1.438 -3.522 1.00 95.69 100 ASP A N 1
ATOM 787 C CA . ASP A 1 100 ? 6.820 2.538 -3.044 1.00 95.69 100 ASP A CA 1
ATOM 788 C C . ASP A 1 100 ? 7.192 3.458 -4.211 1.00 95.69 100 ASP A C 1
ATOM 790 O O . ASP A 1 100 ? 8.007 3.128 -5.074 1.00 95.69 100 ASP A O 1
ATOM 794 N N . SER A 1 101 ? 6.590 4.644 -4.230 1.00 92.25 101 SER A N 1
ATOM 795 C CA . SER A 1 101 ? 6.799 5.639 -5.281 1.00 92.25 101 SER A CA 1
ATOM 796 C C . SER A 1 101 ? 8.197 6.262 -5.270 1.00 92.25 101 SER A C 1
ATOM 798 O O . SER A 1 101 ? 8.646 6.740 -6.315 1.00 92.25 101 SER A O 1
ATOM 800 N N . ASN A 1 102 ? 8.890 6.246 -4.125 1.00 91.25 102 ASN A N 1
ATOM 801 C CA . ASN A 1 102 ? 10.223 6.827 -3.991 1.00 91.25 102 ASN A CA 1
ATOM 802 C C . ASN A 1 102 ? 11.283 5.906 -4.611 1.00 91.25 102 ASN A C 1
ATOM 804 O O . ASN A 1 102 ? 12.025 6.315 -5.504 1.00 91.25 102 ASN A O 1
ATOM 808 N N . SER A 1 103 ? 11.301 4.634 -4.203 1.00 91.19 103 SER A N 1
ATOM 809 C CA . SER A 1 103 ? 12.208 3.632 -4.782 1.00 91.19 103 SER A CA 1
ATOM 810 C C . SER A 1 103 ? 11.715 3.042 -6.110 1.00 91.19 103 SER A C 1
ATOM 812 O O . SER A 1 103 ? 12.497 2.407 -6.816 1.00 91.19 103 SER A O 1
ATOM 814 N N . ARG A 1 104 ? 10.445 3.273 -6.482 1.00 91.81 104 ARG A N 1
ATOM 815 C CA . ARG A 1 104 ? 9.747 2.661 -7.636 1.00 91.81 104 ARG A CA 1
ATOM 816 C C . A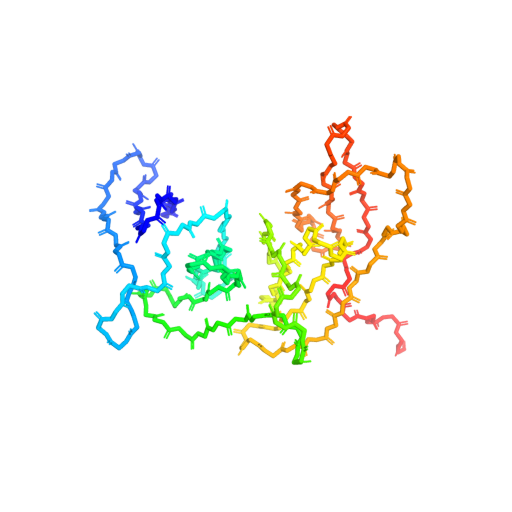RG A 1 104 ? 9.771 1.141 -7.604 1.00 91.81 104 ARG A C 1
ATOM 818 O O . ARG A 1 104 ? 9.916 0.472 -8.630 1.00 91.81 104 ARG A O 1
ATOM 825 N N . SER A 1 105 ? 9.608 0.620 -6.405 1.00 94.06 105 SER A N 1
ATOM 826 C CA . SER A 1 105 ? 9.591 -0.801 -6.135 1.00 94.06 105 SER A CA 1
ATOM 827 C C . SER A 1 105 ? 8.251 -1.212 -5.542 1.00 94.06 105 SER A C 1
ATOM 829 O O . SER A 1 105 ? 7.454 -0.381 -5.103 1.00 94.06 105 SER A O 1
ATOM 831 N N . ILE A 1 106 ? 7.978 -2.506 -5.571 1.00 97.00 106 ILE A N 1
ATOM 832 C CA . ILE A 1 106 ? 6.813 -3.109 -4.945 1.00 97.00 106 ILE A CA 1
ATOM 833 C C . ILE A 1 106 ? 7.316 -3.923 -3.764 1.00 97.00 106 ILE A C 1
ATOM 835 O O . ILE A 1 106 ? 8.017 -4.921 -3.936 1.00 97.00 106 ILE A O 1
ATOM 839 N N . HIS A 1 107 ? 6.967 -3.473 -2.567 1.00 97.62 107 HIS A N 1
ATOM 840 C CA . HIS A 1 107 ? 7.195 -4.211 -1.337 1.00 97.62 107 HIS A CA 1
ATOM 841 C C . HIS A 1 107 ? 6.124 -5.287 -1.215 1.00 97.62 107 HIS A C 1
ATOM 843 O O . HIS A 1 107 ? 4.940 -4.999 -1.387 1.00 97.62 107 HIS A O 1
ATOM 849 N N . ILE A 1 108 ? 6.540 -6.511 -0.914 1.00 97.69 108 ILE A N 1
ATOM 850 C CA . ILE A 1 108 ? 5.648 -7.654 -0.741 1.00 97.69 108 ILE A CA 1
ATOM 851 C C . ILE A 1 108 ? 5.787 -8.121 0.701 1.00 97.69 108 ILE A C 1
ATOM 853 O O . ILE A 1 108 ? 6.883 -8.483 1.141 1.00 97.69 108 ILE A O 1
ATOM 857 N N . ILE A 1 109 ? 4.677 -8.100 1.429 1.00 97.94 109 ILE A N 1
ATOM 858 C CA . ILE A 1 109 ? 4.578 -8.596 2.801 1.00 97.94 109 ILE A CA 1
ATOM 859 C C . ILE A 1 109 ? 3.462 -9.635 2.874 1.00 97.94 109 ILE A C 1
ATOM 861 O O . ILE A 1 109 ? 2.504 -9.566 2.107 1.00 97.94 109 ILE A O 1
ATOM 865 N N . ASN A 1 110 ? 3.566 -10.600 3.780 1.00 96.94 110 ASN A N 1
ATOM 866 C CA . ASN A 1 110 ? 2.494 -11.574 3.967 1.00 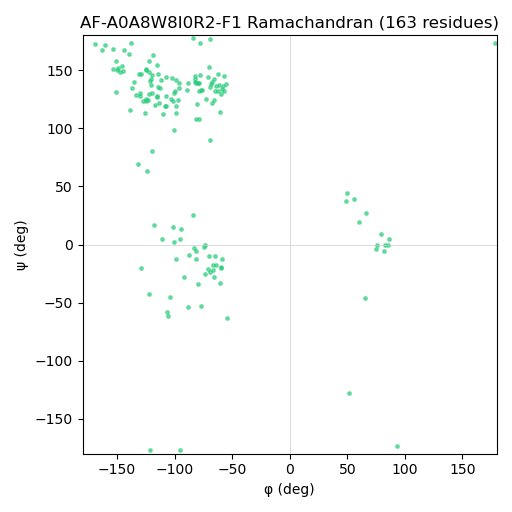96.94 110 ASN A CA 1
ATOM 867 C C . ASN A 1 110 ? 1.322 -10.983 4.775 1.00 96.94 110 ASN A C 1
ATOM 869 O O . ASN A 1 110 ? 1.411 -9.891 5.341 1.00 96.94 110 ASN A O 1
ATOM 873 N N . GLN A 1 111 ? 0.237 -11.748 4.893 1.00 96.25 111 GLN A N 1
ATOM 874 C CA . GLN A 1 111 ? -0.969 -11.373 5.646 1.00 96.25 111 GLN A CA 1
ATOM 875 C C . GLN A 1 111 ? -0.758 -11.077 7.145 1.00 96.25 111 GLN A C 1
ATOM 877 O O . GLN A 1 111 ? -1.661 -10.555 7.802 1.00 96.25 111 GLN A O 1
ATOM 882 N N . ASN A 1 112 ? 0.408 -11.425 7.698 1.00 96.69 112 ASN A N 1
ATOM 883 C CA . ASN A 1 112 ? 0.790 -11.168 9.089 1.00 96.69 112 ASN A CA 1
ATOM 884 C C . ASN A 1 112 ? 1.726 -9.956 9.226 1.00 96.69 112 ASN A C 1
ATOM 886 O O . ASN A 1 112 ? 2.170 -9.656 10.329 1.00 96.69 112 ASN A O 1
ATOM 890 N N . GLY A 1 113 ? 2.031 -9.269 8.122 1.00 96.19 113 GLY A N 1
ATOM 891 C CA . GLY A 1 113 ? 2.909 -8.101 8.100 1.00 96.19 113 GLY A CA 1
ATOM 892 C C . GLY A 1 113 ? 4.395 -8.428 7.973 1.00 96.19 113 GLY A C 1
ATOM 893 O O . GLY A 1 113 ? 5.214 -7.509 7.991 1.00 96.19 113 GLY A O 1
ATOM 894 N N . ASN A 1 114 ? 4.764 -9.701 7.802 1.00 95.81 114 ASN A N 1
ATOM 895 C CA . ASN A 1 114 ? 6.165 -10.081 7.644 1.00 95.81 114 ASN A CA 1
ATOM 896 C C . ASN A 1 114 ? 6.640 -9.744 6.233 1.00 95.81 114 ASN A C 1
ATOM 898 O O . ASN A 1 114 ? 5.986 -10.087 5.245 1.00 95.81 114 ASN A O 1
ATOM 902 N N . PHE A 1 115 ? 7.809 -9.121 6.145 1.00 95.44 115 PHE A N 1
ATOM 903 C CA . PHE A 1 115 ? 8.464 -8.843 4.877 1.00 95.44 115 PHE A CA 1
ATOM 904 C C . PHE A 1 115 ? 8.815 -10.133 4.129 1.00 95.44 115 PHE A C 1
ATOM 906 O O . PHE A 1 115 ? 9.390 -11.050 4.712 1.00 95.44 115 PHE A O 1
ATOM 913 N N . LEU A 1 116 ? 8.485 -10.188 2.836 1.00 95.12 116 LEU A N 1
ATOM 914 C CA . LEU A 1 116 ? 8.841 -11.304 1.962 1.00 95.12 116 LEU A CA 1
ATOM 915 C C . LEU A 1 116 ? 9.963 -10.916 1.003 1.00 95.12 116 LEU A C 1
ATOM 917 O O . LEU A 1 116 ? 11.002 -11.571 0.977 1.00 95.12 116 LEU A O 1
ATOM 921 N N . LYS A 1 117 ? 9.750 -9.871 0.194 1.00 95.38 117 LYS A N 1
ATOM 922 C CA . LYS A 1 117 ? 10.737 -9.372 -0.777 1.00 95.38 117 LYS A CA 1
ATOM 923 C C . LYS A 1 117 ? 10.340 -8.023 -1.373 1.00 95.38 117 LYS A C 1
ATOM 925 O O . LYS A 1 117 ? 9.220 -7.547 -1.196 1.00 95.38 117 LYS A O 1
ATOM 930 N N . ILE A 1 118 ? 11.262 -7.447 -2.142 1.00 95.12 118 ILE A N 1
ATOM 931 C CA . ILE A 1 118 ? 11.034 -6.275 -2.990 1.00 95.12 118 ILE A CA 1
ATOM 932 C C . ILE A 1 118 ? 11.142 -6.692 -4.456 1.00 95.12 118 ILE A C 1
ATOM 934 O O . ILE A 1 118 ? 12.076 -7.393 -4.847 1.00 95.12 118 ILE A O 1
ATOM 938 N N . PHE A 1 119 ? 10.199 -6.232 -5.273 1.00 95.00 119 PHE A N 1
ATOM 939 C CA . PHE A 1 119 ? 10.237 -6.363 -6.724 1.00 95.00 119 PHE A CA 1
ATOM 940 C C . PHE A 1 119 ? 10.394 -4.986 -7.377 1.00 95.00 119 PHE A C 1
ATOM 942 O O . PHE A 1 119 ? 9.545 -4.115 -7.203 1.00 95.00 119 PHE A O 1
ATOM 949 N N . SER A 1 120 ? 11.457 -4.797 -8.160 1.00 92.44 120 SER A N 1
ATOM 950 C CA . SER A 1 120 ? 11.780 -3.517 -8.811 1.00 92.44 120 SER A CA 1
ATOM 951 C C . SER A 1 120 ? 11.798 -3.672 -10.334 1.00 92.44 120 SER A C 1
ATOM 953 O O . SER A 1 120 ? 12.868 -3.817 -10.924 1.00 92.44 120 SER A O 1
ATOM 955 N N . PRO A 1 121 ? 10.628 -3.653 -11.001 1.00 83.69 121 PRO A N 1
ATOM 956 C CA . PRO A 1 121 ? 10.543 -3.877 -12.445 1.00 83.69 121 PRO A CA 1
ATOM 957 C C . PRO A 1 121 ? 11.109 -2.731 -13.292 1.00 83.69 121 PRO A C 1
ATOM 959 O O . PRO A 1 121 ? 11.228 -2.868 -14.509 1.00 83.69 121 PRO A O 1
ATOM 962 N N . PHE A 1 122 ? 11.419 -1.586 -12.680 1.00 84.31 122 PHE A N 1
ATOM 963 C CA . PHE A 1 122 ? 11.865 -0.389 -13.382 1.00 84.31 122 PHE A CA 1
ATOM 964 C C . PHE A 1 122 ? 13.222 0.066 -12.865 1.00 84.31 122 PHE A C 1
ATOM 966 O O . PHE A 1 122 ? 13.388 0.345 -11.679 1.00 84.31 122 PHE A O 1
ATOM 973 N N . ILE A 1 123 ? 14.177 0.200 -13.783 1.00 78.75 123 ILE A N 1
ATOM 974 C CA . ILE A 1 123 ? 15.460 0.840 -13.503 1.00 78.75 123 ILE A CA 1
ATOM 975 C C . ILE A 1 123 ? 15.260 2.350 -13.528 1.00 78.75 123 ILE A C 1
ATOM 977 O O . ILE A 1 123 ? 14.535 2.896 -14.365 1.00 78.75 123 ILE A O 1
ATOM 981 N N . GLY A 1 124 ? 15.898 3.027 -12.581 1.00 74.81 124 GLY A N 1
ATOM 982 C CA . GLY A 1 124 ? 15.786 4.459 -12.447 1.00 74.81 124 GLY A CA 1
ATOM 983 C C . GLY A 1 124 ? 16.591 5.293 -13.425 1.00 74.81 124 GLY A C 1
ATOM 984 O O . GLY A 1 124 ? 17.703 4.927 -13.770 1.00 74.81 124 GLY A O 1
ATOM 985 N N . GLY A 1 125 ? 16.054 6.454 -13.817 1.00 80.00 125 GLY A N 1
ATOM 986 C CA . GLY A 1 125 ? 16.800 7.454 -14.576 1.00 80.00 125 GLY A CA 1
ATOM 987 C C . GLY A 1 125 ? 15.960 8.681 -14.951 1.00 80.00 125 GLY A C 1
ATOM 988 O O . GLY A 1 125 ? 14.748 8.699 -14.722 1.00 80.00 125 GLY A O 1
ATOM 989 N N . PRO A 1 126 ? 16.579 9.722 -15.526 1.00 81.44 126 PRO A N 1
ATOM 990 C CA . PRO A 1 126 ? 15.855 10.837 -16.126 1.00 81.44 126 PRO A CA 1
ATOM 991 C C . PRO A 1 126 ? 14.859 10.342 -17.186 1.00 81.44 126 PRO A C 1
ATOM 993 O O . PRO A 1 126 ? 15.162 9.441 -17.962 1.00 81.44 126 PRO A O 1
ATOM 996 N N . GLY A 1 127 ? 13.652 10.911 -17.209 1.00 82.81 127 GLY A N 1
ATOM 997 C CA . GLY A 1 127 ? 12.623 10.576 -18.205 1.00 82.81 127 GLY A CA 1
ATOM 998 C C . GLY A 1 127 ? 11.900 9.238 -17.999 1.00 82.81 127 GLY A C 1
ATOM 999 O O . GLY A 1 127 ? 10.997 8.912 -18.767 1.00 82.81 127 GLY A O 1
ATOM 1000 N N . THR A 1 128 ? 12.235 8.461 -16.964 1.00 86.81 128 THR A N 1
ATOM 1001 C CA . THR A 1 128 ? 11.491 7.229 -16.661 1.00 86.81 128 THR A CA 1
ATOM 1002 C C . THR A 1 128 ? 10.078 7.547 -16.151 1.00 86.81 128 THR A C 1
ATOM 1004 O O . THR A 1 128 ? 9.957 8.405 -15.270 1.00 86.81 128 THR A O 1
ATOM 1007 N N . PRO A 1 129 ? 9.030 6.841 -16.618 1.00 88.94 129 PRO A N 1
ATOM 1008 C CA . PRO A 1 129 ? 7.657 7.058 -16.163 1.00 88.94 129 PRO A CA 1
ATOM 1009 C C . PRO A 1 129 ? 7.493 6.897 -14.650 1.00 88.94 129 PRO A C 1
ATOM 1011 O O . PRO A 1 129 ? 8.109 6.010 -14.044 1.00 88.94 129 PRO A O 1
ATOM 1014 N N . LYS A 1 130 ? 6.610 7.697 -14.046 1.00 89.94 130 LYS A N 1
ATOM 1015 C CA . LYS A 1 130 ? 6.205 7.483 -12.651 1.00 89.94 130 LYS A CA 1
ATOM 1016 C C . LYS A 1 130 ? 5.168 6.373 -12.595 1.00 89.94 130 LYS A C 1
ATOM 1018 O O . LYS A 1 130 ? 4.242 6.323 -13.403 1.00 89.94 130 LYS A O 1
ATOM 1023 N N . LEU A 1 131 ? 5.301 5.511 -11.598 1.00 93.19 131 LEU A N 1
ATOM 1024 C CA . LEU A 1 131 ? 4.318 4.476 -11.300 1.00 93.19 131 LEU A CA 1
ATOM 1025 C C . LEU A 1 131 ? 3.190 5.097 -10.473 1.00 93.19 131 LEU A C 1
ATOM 1027 O O . LEU A 1 131 ? 3.444 5.957 -9.626 1.00 93.19 131 LEU A O 1
ATOM 1031 N N . LYS A 1 132 ? 1.947 4.711 -10.756 1.00 93.25 132 LYS A N 1
ATOM 1032 C CA . LYS A 1 132 ? 0.757 5.347 -10.170 1.00 93.25 132 LYS A CA 1
ATOM 1033 C C . LYS A 1 132 ? -0.132 4.385 -9.405 1.00 93.25 132 LYS A C 1
ATOM 1035 O O . LYS A 1 132 ? -0.605 4.745 -8.335 1.00 93.25 132 LYS A O 1
ATOM 1040 N N . ALA A 1 133 ? -0.351 3.194 -9.944 1.00 95.38 133 ALA A N 1
ATOM 1041 C CA . ALA A 1 133 ? -1.229 2.203 -9.347 1.00 95.38 133 ALA A CA 1
ATOM 1042 C C . ALA A 1 133 ? -0.742 0.797 -9.682 1.00 95.38 133 ALA A C 1
ATOM 1044 O O . ALA A 1 133 ? -0.128 0.586 -10.735 1.00 95.38 133 ALA A O 1
ATOM 1045 N N . ILE A 1 134 ? -1.051 -0.146 -8.800 1.00 97.19 134 ILE A N 1
ATOM 1046 C CA . ILE A 1 134 ? -0.829 -1.571 -9.020 1.00 97.19 134 ILE A CA 1
ATOM 1047 C C . ILE A 1 134 ? -2.124 -2.356 -8.845 1.00 97.19 134 ILE A C 1
ATOM 1049 O O . ILE A 1 134 ? -3.007 -1.961 -8.091 1.00 97.19 134 ILE A O 1
ATOM 1053 N N . CYS A 1 135 ? -2.248 -3.469 -9.561 1.00 97.06 135 CYS A N 1
ATOM 1054 C CA . CYS A 1 135 ? -3.384 -4.375 -9.437 1.00 97.06 135 CYS A CA 1
ATOM 1055 C C . CYS A 1 135 ? -2.942 -5.800 -9.772 1.00 97.06 135 CYS A C 1
ATOM 1057 O O . CYS A 1 135 ? -2.294 -6.015 -10.796 1.00 97.06 135 CYS A O 1
ATOM 1059 N N . VAL A 1 136 ? -3.288 -6.768 -8.924 1.00 96.69 136 VAL A N 1
ATOM 1060 C CA . VAL A 1 136 ? -3.160 -8.186 -9.278 1.00 96.69 136 VAL A CA 1
ATOM 1061 C C . VAL A 1 136 ? -4.321 -8.559 -10.200 1.00 96.69 136 VAL A C 1
ATOM 1063 O O . VAL A 1 136 ? -5.471 -8.213 -9.937 1.00 96.69 136 VAL A O 1
ATOM 1066 N N . TYR A 1 137 ? -4.024 -9.255 -11.293 1.00 94.19 137 TYR A N 1
ATOM 1067 C CA . TYR A 1 137 ? -4.997 -9.697 -12.285 1.00 94.19 137 TYR A CA 1
ATOM 1068 C C . TYR A 1 137 ? -4.806 -11.184 -12.571 1.00 94.19 137 TYR A C 1
ATOM 1070 O O . TYR A 1 137 ? -3.692 -11.607 -12.859 1.00 94.19 137 TYR A O 1
ATOM 1078 N N . LYS A 1 138 ? -5.898 -11.961 -12.526 1.00 86.62 138 LYS A N 1
ATOM 1079 C CA . LYS A 1 138 ? -5.902 -13.412 -12.803 1.00 86.62 138 LYS A CA 1
ATOM 1080 C C . LYS A 1 138 ? -4.808 -14.196 -12.055 1.00 86.62 138 LYS A C 1
ATOM 1082 O O . LYS A 1 138 ? -4.257 -15.129 -12.617 1.00 86.62 138 LYS A O 1
ATOM 1087 N N . GLU A 1 139 ? -4.520 -13.807 -10.808 1.00 87.25 139 GLU A N 1
ATOM 1088 C CA . GLU A 1 139 ? -3.521 -14.399 -9.889 1.00 87.25 139 GLU A CA 1
ATOM 1089 C C . GLU A 1 139 ? -2.056 -14.267 -10.347 1.00 87.25 139 GLU A C 1
ATOM 1091 O O . GLU A 1 139 ? -1.197 -13.839 -9.574 1.00 87.25 139 GLU A O 1
ATOM 1096 N N . ASP A 1 140 ? -1.771 -14.565 -11.613 1.00 92.44 140 ASP A N 1
ATOM 1097 C CA . ASP A 1 140 ? -0.441 -14.690 -12.203 1.00 92.44 140 ASP A CA 1
ATOM 1098 C C . ASP A 1 140 ? 0.149 -13.380 -12.727 1.00 92.44 140 ASP A C 1
ATOM 1100 O O . ASP A 1 140 ? 1.327 -13.351 -13.098 1.00 92.44 140 ASP A O 1
ATOM 1104 N N . LYS A 1 141 ? -0.635 -12.296 -12.777 1.00 95.75 141 LYS A N 1
ATOM 1105 C CA . LYS A 1 141 ? -0.202 -11.016 -13.346 1.00 95.75 141 LYS A CA 1
ATOM 1106 C C . LYS A 1 141 ? -0.275 -9.880 -12.353 1.00 95.75 141 LYS A C 1
ATOM 1108 O O . LYS A 1 141 ? -1.253 -9.702 -11.634 1.00 95.75 141 LYS A O 1
ATOM 1113 N N . LEU A 1 142 ? 0.742 -9.033 -12.425 1.00 97.19 142 LEU A N 1
ATOM 1114 C CA . LEU A 1 142 ? 0.757 -7.720 -11.812 1.00 97.19 142 LEU A CA 1
ATOM 1115 C C . LEU A 1 142 ? 0.662 -6.652 -12.903 1.00 97.19 142 LEU A C 1
ATOM 1117 O O . LEU A 1 142 ? 1.534 -6.540 -13.768 1.00 97.19 142 LEU A O 1
ATOM 1121 N N . LEU A 1 143 ? -0.398 -5.856 -12.847 1.00 97.56 143 LEU A N 1
ATOM 1122 C CA . LEU A 1 143 ? -0.585 -4.670 -13.670 1.00 97.56 143 LEU A CA 1
ATOM 1123 C C . LEU A 1 143 ? 0.027 -3.467 -12.956 1.00 97.56 143 LEU A C 1
ATOM 1125 O O . LEU A 1 143 ? -0.242 -3.246 -11.778 1.00 97.56 143 LEU A O 1
ATOM 1129 N N . VAL A 1 144 ? 0.811 -2.670 -13.677 1.00 96.69 144 VAL A N 1
ATOM 1130 C CA . VAL A 1 144 ? 1.408 -1.432 -13.169 1.00 96.69 144 VAL A CA 1
ATOM 1131 C C . VAL A 1 144 ? 1.041 -0.275 -14.090 1.00 96.69 144 VAL A C 1
ATOM 1133 O O . VAL A 1 144 ? 1.473 -0.223 -15.245 1.00 96.69 144 VAL A O 1
ATOM 1136 N N . GLY A 1 145 ? 0.239 0.653 -13.574 1.00 95.69 145 GLY A N 1
ATOM 1137 C CA . GLY A 1 145 ? -0.160 1.875 -14.267 1.00 95.69 145 GLY A CA 1
ATOM 1138 C C . GLY A 1 145 ? 0.908 2.962 -14.165 1.00 95.69 145 GLY A C 1
ATOM 1139 O O . GLY A 1 145 ? 1.508 3.165 -13.106 1.00 95.69 145 GLY A O 1
ATOM 1140 N N . GLN A 1 146 ? 1.130 3.674 -15.266 1.00 93.94 146 GLN A N 1
ATOM 1141 C CA . GLN A 1 146 ? 2.118 4.744 -15.380 1.00 93.94 146 GLN A CA 1
ATOM 1142 C C . GLN A 1 146 ? 1.454 6.099 -15.637 1.00 93.94 146 GLN A C 1
ATOM 1144 O O . GLN A 1 146 ? 0.377 6.175 -16.226 1.00 93.94 146 GLN A O 1
ATOM 1149 N N . ASP A 1 147 ? 2.128 7.184 -15.258 1.00 93.25 147 ASP A N 1
ATOM 1150 C CA . ASP A 1 147 ? 1.686 8.560 -15.539 1.00 93.25 147 ASP A CA 1
ATOM 1151 C C . ASP A 1 147 ? 1.630 8.912 -17.033 1.00 93.25 147 ASP A C 1
ATOM 1153 O O . ASP A 1 147 ? 0.927 9.836 -17.424 1.00 93.25 147 ASP A O 1
ATOM 1157 N N . THR A 1 148 ? 2.300 8.126 -17.871 1.00 94.00 148 THR A N 1
ATOM 1158 C CA . THR A 1 148 ? 2.205 8.199 -19.337 1.00 94.00 148 THR A CA 1
ATOM 1159 C C . THR A 1 148 ? 0.904 7.620 -19.908 1.00 94.00 148 THR A C 1
ATOM 1161 O O . THR A 1 148 ? 0.730 7.611 -21.124 1.00 94.00 148 THR A O 1
ATOM 1164 N N . GLY A 1 149 ? 0.016 7.075 -19.069 1.00 93.88 149 GLY A N 1
ATOM 1165 C CA . GLY A 1 149 ? -1.215 6.392 -19.489 1.00 93.88 149 GLY A CA 1
ATOM 1166 C C . GLY A 1 149 ? -1.019 4.926 -19.894 1.00 93.88 149 GLY A C 1
ATOM 1167 O O . GLY A 1 149 ? -1.984 4.246 -20.235 1.00 93.88 149 GLY A O 1
ATOM 1168 N N . LYS A 1 150 ? 0.214 4.405 -19.847 1.00 95.12 150 LYS A N 1
ATOM 1169 C CA . LYS A 1 150 ? 0.514 2.999 -20.158 1.00 95.12 150 LYS A CA 1
ATOM 1170 C C . LYS A 1 150 ? 0.256 2.090 -18.957 1.00 95.12 150 LYS A C 1
ATOM 1172 O O . LYS A 1 150 ? 0.566 2.444 -17.821 1.00 95.12 150 LYS A O 1
ATOM 1177 N N . ILE A 1 151 ? -0.213 0.875 -19.237 1.00 96.44 151 ILE A N 1
ATOM 1178 C CA . ILE A 1 151 ? -0.244 -0.239 -18.284 1.00 96.44 151 ILE A CA 1
ATOM 1179 C C . ILE A 1 151 ? 0.837 -1.237 -18.698 1.00 96.44 151 ILE A C 1
ATOM 1181 O O . ILE A 1 151 ? 0.918 -1.645 -19.859 1.00 96.44 151 ILE A O 1
ATOM 1185 N N . ARG A 1 152 ? 1.698 -1.610 -17.754 1.00 94.94 152 ARG A N 1
ATOM 1186 C CA . ARG A 1 152 ? 2.679 -2.689 -17.912 1.00 94.94 152 ARG A CA 1
ATOM 1187 C C . ARG A 1 152 ? 2.174 -3.931 -17.199 1.00 94.94 152 ARG A C 1
ATOM 1189 O O . ARG A 1 152 ? 1.578 -3.818 -16.135 1.00 94.94 152 ARG A O 1
ATOM 1196 N N . VAL A 1 153 ? 2.429 -5.093 -17.785 1.00 96.38 153 VAL A N 1
ATOM 1197 C CA . VAL A 1 153 ? 2.034 -6.389 -17.231 1.00 96.38 153 VAL A CA 1
ATOM 1198 C C . VAL A 1 153 ? 3.301 -7.163 -16.903 1.00 96.38 153 VAL A C 1
ATOM 1200 O O . VAL A 1 153 ? 4.168 -7.310 -17.762 1.00 96.38 153 VAL A O 1
ATOM 1203 N N . PHE A 1 154 ? 3.399 -7.647 -15.673 1.00 95.31 154 PHE A N 1
ATOM 1204 C CA . PHE A 1 154 ? 4.485 -8.498 -15.192 1.00 95.31 154 PHE A CA 1
ATOM 1205 C C . PHE A 1 154 ? 3.909 -9.814 -14.675 1.00 95.31 154 PHE A C 1
ATOM 1207 O O . PHE A 1 154 ? 2.742 -9.852 -14.284 1.00 95.31 154 PHE A O 1
ATOM 1214 N N . LYS A 1 155 ? 4.727 -10.875 -14.619 1.00 94.88 155 LYS A N 1
ATOM 1215 C CA . LYS A 1 155 ? 4.406 -12.039 -13.781 1.00 94.88 155 LYS A CA 1
ATOM 1216 C C . LYS A 1 155 ? 4.260 -11.549 -12.341 1.00 94.88 155 LYS A C 1
ATOM 1218 O O . LYS A 1 155 ? 5.062 -10.720 -11.907 1.00 94.88 155 LYS A O 1
ATOM 1223 N N . ASN A 1 156 ? 3.242 -12.023 -11.631 1.00 94.75 156 ASN A N 1
ATOM 1224 C CA . ASN A 1 156 ? 3.010 -11.647 -10.250 1.00 94.75 156 ASN A CA 1
ATOM 1225 C C . ASN A 1 156 ? 4.229 -12.063 -9.412 1.00 94.75 156 ASN A C 1
ATOM 1227 O O . ASN A 1 156 ? 4.508 -13.259 -9.297 1.00 94.75 156 ASN A O 1
ATOM 1231 N N . PRO A 1 157 ? 4.981 -11.098 -8.855 1.00 93.19 157 PRO A N 1
ATOM 1232 C CA . PRO A 1 157 ? 6.192 -11.411 -8.130 1.00 93.19 157 PRO A CA 1
ATOM 1233 C C . PRO A 1 157 ? 5.902 -12.090 -6.797 1.00 93.19 157 PRO A C 1
ATOM 1235 O O . PRO A 1 157 ? 6.815 -12.708 -6.281 1.00 93.19 157 PRO A O 1
ATOM 1238 N N . SER A 1 158 ? 4.712 -11.986 -6.203 1.00 90.75 158 SER A N 1
ATOM 1239 C CA . SER A 1 158 ? 4.456 -12.562 -4.875 1.00 90.75 158 SER A CA 1
ATOM 1240 C C . SER A 1 158 ? 4.331 -14.086 -4.884 1.00 90.75 158 SER A C 1
ATOM 1242 O O . SER A 1 158 ? 4.662 -14.714 -3.881 1.00 90.75 158 SER A O 1
ATOM 1244 N N . LEU A 1 159 ? 3.952 -14.675 -6.020 1.00 87.88 159 LEU A N 1
ATOM 1245 C CA . LEU A 1 159 ? 3.847 -16.122 -6.168 1.00 87.88 159 LEU A CA 1
ATOM 1246 C C . LEU A 1 159 ? 5.224 -16.780 -6.005 1.00 87.88 159 LEU A C 1
ATOM 1248 O O . LEU A 1 159 ? 6.236 -16.310 -6.543 1.00 87.88 159 LEU A O 1
ATOM 1252 N N . SER A 1 160 ? 5.265 -17.882 -5.262 1.00 71.31 160 SER A N 1
ATOM 1253 C CA . SER A 1 160 ? 6.411 -18.787 -5.266 1.00 71.31 160 SER A CA 1
ATOM 1254 C C . SER A 1 160 ? 6.533 -19.429 -6.652 1.00 71.31 160 SER A C 1
ATOM 1256 O O . SER A 1 160 ? 5.537 -19.733 -7.308 1.00 71.31 160 SER A O 1
ATOM 1258 N N . ASP A 1 161 ? 7.758 -19.627 -7.146 1.00 58.91 161 ASP A N 1
ATOM 1259 C CA . ASP A 1 161 ? 7.958 -20.428 -8.353 1.00 58.91 161 ASP A CA 1
ATOM 1260 C C . ASP A 1 161 ? 7.651 -21.894 -8.012 1.00 58.91 161 ASP A C 1
ATOM 1262 O O . ASP A 1 161 ? 8.535 -22.648 -7.616 1.00 58.91 161 ASP A O 1
ATOM 1266 N N . VAL A 1 162 ? 6.390 -22.306 -8.170 1.00 50.72 162 VAL A N 1
ATOM 1267 C CA . VAL A 1 162 ? 5.954 -23.706 -7.996 1.00 50.72 162 VAL A CA 1
ATOM 1268 C C . VAL A 1 162 ? 6.588 -24.630 -9.059 1.00 50.72 162 VAL A C 1
ATOM 1270 O O . VAL A 1 162 ? 6.568 -25.846 -8.931 1.00 50.72 162 VAL A O 1
ATOM 1273 N N . THR A 1 163 ? 7.245 -24.078 -10.085 1.00 37.62 163 THR A N 1
ATOM 1274 C CA . THR A 1 163 ? 7.861 -24.817 -11.207 1.00 37.62 163 THR A CA 1
ATOM 1275 C C . THR A 1 163 ? 9.273 -25.377 -10.951 1.00 37.62 163 THR A C 1
ATOM 1277 O O . THR A 1 163 ? 10.038 -25.562 -11.896 1.00 37.62 163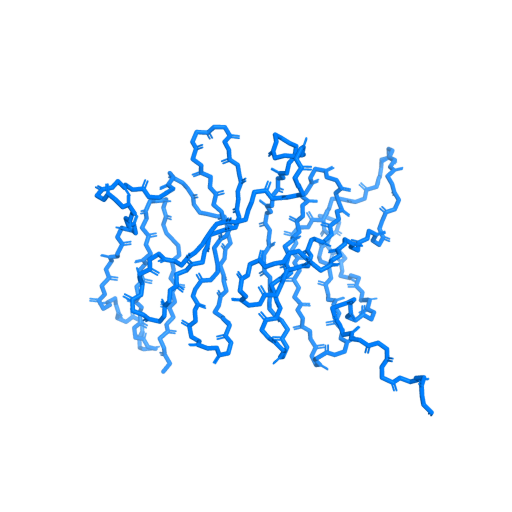 THR A O 1
ATOM 1280 N N . LYS A 1 164 ? 9.658 -25.646 -9.700 1.00 34.16 164 LYS A N 1
ATOM 1281 C CA . LYS A 1 164 ? 10.895 -26.388 -9.383 1.00 34.16 164 LYS A CA 1
ATOM 1282 C C . LYS A 1 164 ? 10.605 -27.611 -8.511 1.00 34.16 164 LYS A C 1
ATOM 1284 O O . LYS A 1 164 ? 11.072 -27.672 -7.377 1.00 34.16 164 LYS A O 1
ATOM 1289 N N . LEU A 1 165 ? 9.848 -28.562 -9.048 1.00 34.06 165 LEU A N 1
ATOM 1290 C CA . LEU A 1 165 ? 9.823 -29.958 -8.606 1.00 34.06 165 LEU A CA 1
ATOM 1291 C C . LEU A 1 165 ? 9.785 -30.856 -9.842 1.00 34.06 165 LEU A C 1
ATOM 1293 O O . LEU A 1 165 ? 8.998 -30.531 -10.759 1.00 34.06 165 LEU A O 1
#

Nearest PDB structures (foldseek):
  4zlr-assembly1_A  TM=7.628E-01  e=1.525E-06  Drosophila melanogaster
  8j72-assembly1_A  TM=8.074E-01  e=8.051E-06  Mus musculus
  8uo4-assembly1_B  TM=7.718E-01  e=6.564E-04  Homo sapiens
  8dk0-assembly1_A  TM=6.441E-01  e=4.273E-04  Rhodopseudomonas palustris CGA009
  7mge-assembly1_A  TM=4.580E-01  e=1.635E-03  Homo sapiens

Solvent-accessible surface area (backbone atoms only — not comparable to full-atom values): 9378 Å² total; per-residue (Å²): 117,75,48,80,42,82,43,52,51,34,39,33,38,22,42,79,87,70,48,76,74,51,76,44,64,50,49,53,95,90,35,75,68,41,61,33,56,71,30,66,41,68,39,87,84,47,26,41,40,31,26,32,28,44,89,95,45,31,28,40,38,34,23,41,70,85,59,45,71,71,53,73,44,39,61,58,90,95,40,41,92,64,32,36,50,50,24,47,32,47,50,91,81,32,31,40,38,31,36,23,60,69,78,49,26,32,42,34,23,40,77,85,66,48,81,73,51,76,49,63,93,54,83,86,59,89,91,56,76,52,74,61,42,53,40,62,45,92,73,55,27,29,38,38,34,30,75,82,73,47,74,44,81,40,71,32,78,85,61,75,79,79,86,79,124

Radius of gyration: 16.06 Å; Cα contacts (8 Å, |Δi|>4): 376; chains: 1; bounding box: 44×44×42 Å

Sequence (165 aa):
ILFFKRARTSIKRYHYSGKCIDEISPKHDGKIVFDNSLDMVSNGNGDLCIV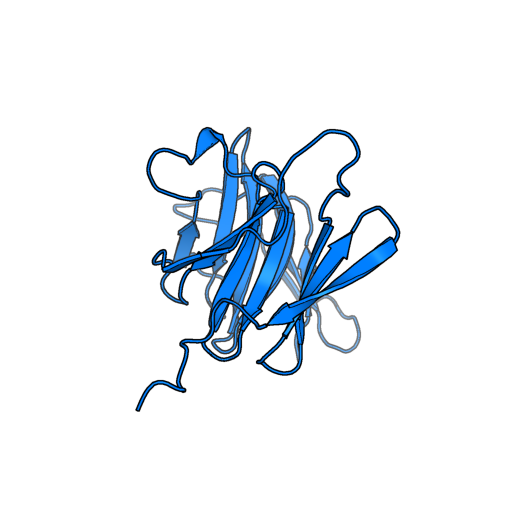ATKGPSHFVVVFDHSVNYRFLYHGEEGKQASFRPTSVCVDCDNNILSLDSNSRSIHIINQNGNFLKIFSPFIGGPGTPKLKAICVYKEDKLLVGQDTGKIRVFKNPSLSDVTKL

Organism: Magallana gigas (NCBI:txid29159)

Secondary structure (DSSP, 8-state):
-EEEEE-SS-EEEEETTS-EEEEE--EETTEES-SEEEEEEE-TTS-EEEEEEETTEEEEEEE-TT--EEEEE-SSTT-TTT--EEEEEE-TT-PEEEEETTTTEEEEE-TTS-EEEEE--S---TTPPPEEEEEEETTTEEEEEETTS-EEEEE-TTS--TT--